Protei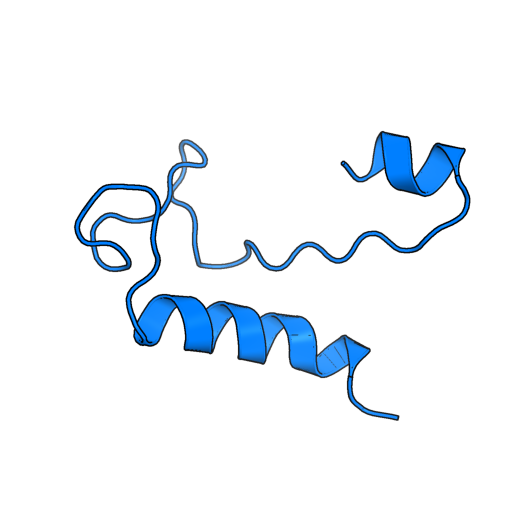n AF-A0A0R2A048-F1 (afdb_monomer_lite)

Secondary structure (DSSP, 8-state):
-HHHHHHTT-------TTTB-TTSPBPGGGBSSSSSBPHHHHHHHHHHHHHHH--

pLDDT: mean 95.76, std 5.9, range [59.81, 98.62]

Radius of gyration: 13.01 Å; chains: 1; bounding box: 28×25×30 Å

Foldseek 3Di:
DCVVCVVVVHDDQDLCVPQADPVRFGPCVQDDPRPDGDPVSVVSSVVSCVVVPDD

InterPro domains:
  IPR036514 SGNH hydrolase superfamily [G3DSA:3.40.50.1110] (1-55)

Structure (mmCIF, N/CA/C/O backbone):
data_AF-A0A0R2A048-F1
#
_entry.id   AF-A0A0R2A048-F1
#
loop_
_atom_site.group_PDB
_atom_site.id
_atom_site.type_symbol
_atom_site.label_atom_id
_atom_site.label_alt_id
_atom_site.label_comp_id
_atom_site.label_asym_id
_atom_site.label_entity_id
_atom_site.label_seq_id
_atom_site.pdbx_PDB_ins_code
_atom_site.Cartn_x
_atom_site.Cartn_y
_atom_site.Cartn_z
_atom_site.occupancy
_atom_site.B_iso_or_equiv
_atom_site.auth_seq_id
_atom_site.auth_comp_id
_atom_site.auth_asym_id
_atom_site.auth_atom_id
_atom_site.pdbx_PDB_model_num
ATOM 1 N N . MET A 1 1 ? -4.885 12.800 5.765 1.00 88.44 1 MET A N 1
ATOM 2 C CA . MET A 1 1 ? -5.846 11.720 6.079 1.00 88.44 1 MET A CA 1
ATOM 3 C C . MET A 1 1 ? -6.084 11.545 7.576 1.00 88.44 1 MET A C 1
ATOM 5 O O . MET A 1 1 ? -7.224 11.716 7.980 1.00 88.44 1 MET A O 1
ATOM 9 N N . ALA A 1 2 ? -5.057 11.347 8.415 1.00 94.38 2 ALA A N 1
ATOM 10 C CA . ALA A 1 2 ? -5.230 11.207 9.874 1.00 94.38 2 ALA A CA 1
ATOM 11 C C . ALA A 1 2 ? -6.093 12.308 10.535 1.00 94.38 2 ALA A C 1
ATOM 13 O O . ALA A 1 2 ? -7.027 11.999 11.266 1.00 94.38 2 ALA A O 1
ATOM 14 N N . LYS A 1 3 ? -5.854 13.591 10.213 1.00 97.62 3 LYS A N 1
ATOM 15 C CA . LYS A 1 3 ? -6.667 14.718 10.724 1.00 97.62 3 LYS A CA 1
ATOM 16 C C . LYS A 1 3 ? -8.152 14.623 10.337 1.00 97.62 3 LYS A C 1
ATOM 18 O O . LYS A 1 3 ? -9.015 14.971 11.134 1.00 97.62 3 LYS A O 1
ATOM 23 N N . LEU A 1 4 ? -8.450 14.159 9.120 1.00 97.62 4 LEU A N 1
ATOM 24 C CA . LEU A 1 4 ? -9.823 14.017 8.628 1.00 97.62 4 LEU A CA 1
ATOM 25 C C . LEU A 1 4 ? -10.527 12.841 9.311 1.00 97.62 4 LEU A C 1
ATOM 27 O O . LEU A 1 4 ? -11.650 12.987 9.772 1.00 97.62 4 LEU A O 1
ATOM 31 N N . ALA A 1 5 ? -9.845 11.705 9.436 1.00 97.94 5 ALA A N 1
ATOM 32 C CA . ALA A 1 5 ? -10.375 10.545 10.142 1.00 97.94 5 ALA A CA 1
ATOM 33 C C . ALA A 1 5 ? -10.671 10.862 11.618 1.00 97.94 5 ALA A C 1
ATOM 35 O O . ALA A 1 5 ? -11.759 10.560 12.101 1.00 97.94 5 ALA A O 1
ATOM 36 N N . ALA A 1 6 ? -9.771 11.593 12.288 1.00 97.31 6 ALA A N 1
ATOM 37 C CA . ALA A 1 6 ? -9.986 12.080 13.650 1.00 97.31 6 ALA A CA 1
ATOM 38 C C . ALA A 1 6 ? -11.225 12.987 13.762 1.00 97.31 6 ALA A C 1
ATOM 40 O O . ALA A 1 6 ? -12.031 12.804 14.672 1.00 97.31 6 ALA A O 1
ATOM 41 N N . LYS A 1 7 ? -11.429 13.913 12.811 1.00 98.25 7 LYS A N 1
ATOM 42 C CA . LYS A 1 7 ? -12.634 14.764 12.753 1.00 98.25 7 LYS A CA 1
ATOM 43 C C . LYS A 1 7 ? -13.924 13.939 12.692 1.00 98.25 7 LYS A C 1
ATOM 45 O O . LYS A 1 7 ? -14.927 14.342 13.270 1.00 98.25 7 LYS A O 1
ATOM 50 N N . HIS A 1 8 ? -13.898 12.811 11.989 1.00 98.00 8 HIS A N 1
ATOM 51 C CA . HIS A 1 8 ? -15.057 11.937 11.806 1.00 98.00 8 HIS A CA 1
ATOM 52 C C . HIS A 1 8 ? -15.108 10.764 12.793 1.00 98.00 8 HIS A C 1
ATOM 54 O O . HIS A 1 8 ? -15.990 9.924 12.663 1.00 98.00 8 HIS A O 1
ATOM 60 N N . GLN A 1 9 ? -14.199 10.712 13.775 1.00 97.31 9 GLN A N 1
ATOM 61 C CA . GLN A 1 9 ? -14.118 9.638 14.773 1.00 97.31 9 GLN A CA 1
ATOM 62 C C . GLN A 1 9 ? -14.029 8.234 14.153 1.00 97.31 9 GLN A C 1
ATOM 64 O O . GLN A 1 9 ? -14.536 7.260 14.706 1.00 97.31 9 GLN A O 1
ATOM 69 N N . VAL A 1 10 ? -13.362 8.124 13.003 1.00 96.50 10 VAL A N 1
ATOM 70 C CA . VAL A 1 10 ? -13.104 6.845 12.334 1.00 96.50 10 VAL A CA 1
ATOM 71 C C . VAL A 1 10 ? -11.612 6.511 12.374 1.00 96.50 10 VAL A C 1
ATOM 73 O O . VAL A 1 10 ? -10.780 7.425 12.366 1.00 96.50 10 VAL A O 1
ATOM 76 N N . PRO A 1 11 ? -11.233 5.221 12.396 1.00 94.19 11 PRO A N 1
ATOM 77 C CA . PRO A 1 11 ? -9.831 4.832 12.322 1.00 94.19 11 PRO A CA 1
ATOM 78 C C . PRO A 1 11 ? -9.197 5.232 10.984 1.00 94.19 11 PRO A C 1
ATOM 80 O O . PRO A 1 11 ? -9.783 5.046 9.919 1.00 94.19 11 PRO A O 1
ATOM 83 N N . PHE A 1 12 ? -7.962 5.734 11.031 1.00 96.50 12 PHE A N 1
ATOM 84 C CA . PHE A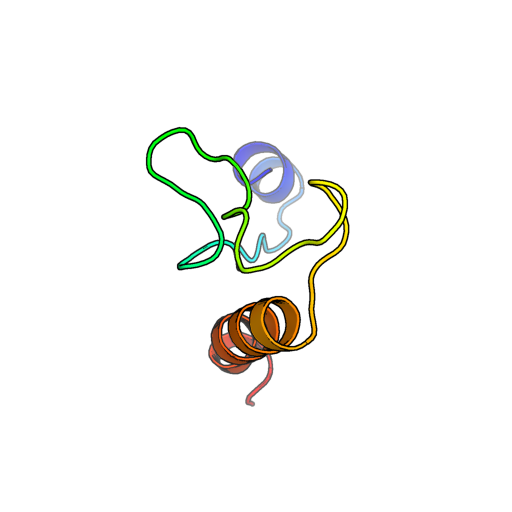 1 12 ? -7.094 5.845 9.859 1.00 96.50 12 PHE A CA 1
ATOM 85 C C . PHE A 1 12 ? -5.960 4.838 9.989 1.00 96.50 12 PHE A C 1
ATOM 87 O O . PHE A 1 12 ? -5.182 4.902 10.940 1.00 96.50 12 PHE A O 1
ATOM 94 N N . ILE A 1 13 ? -5.858 3.939 9.016 1.00 96.50 13 ILE A N 1
ATOM 95 C CA . ILE A 1 13 ? -4.802 2.934 8.954 1.00 96.50 13 ILE A CA 1
ATOM 96 C C . ILE A 1 13 ? -3.806 3.377 7.882 1.00 96.50 13 ILE A C 1
ATOM 98 O O . ILE A 1 13 ? -4.143 3.459 6.702 1.00 96.50 13 ILE A O 1
ATOM 102 N N . ASN A 1 14 ? -2.583 3.703 8.302 1.00 96.06 14 ASN A N 1
ATOM 103 C CA . ASN A 1 14 ? -1.503 4.059 7.389 1.00 96.06 14 ASN A CA 1
ATOM 104 C C . ASN A 1 14 ? -0.649 2.828 7.080 1.00 96.06 14 ASN A C 1
ATOM 106 O O . ASN A 1 14 ? 0.089 2.356 7.940 1.00 96.06 14 ASN A O 1
ATOM 110 N N . VAL A 1 15 ? -0.711 2.358 5.838 1.00 97.00 15 VAL A N 1
ATOM 111 C CA . VAL A 1 15 ? 0.024 1.176 5.362 1.00 97.00 15 VAL A CA 1
ATOM 112 C C . VAL A 1 15 ? 1.247 1.529 4.516 1.00 97.00 15 VAL A C 1
ATOM 114 O O . VAL A 1 15 ? 1.820 0.647 3.882 1.00 97.00 15 VAL A O 1
ATOM 117 N N . ASN A 1 16 ? 1.676 2.796 4.506 1.00 96.50 16 ASN A N 1
ATOM 118 C CA . ASN A 1 16 ? 2.765 3.256 3.638 1.00 96.50 16 ASN A CA 1
ATOM 119 C C . ASN A 1 16 ? 4.170 2.897 4.133 1.00 96.50 16 ASN A C 1
ATOM 121 O O . ASN A 1 16 ? 5.138 3.107 3.402 1.00 96.50 16 ASN A O 1
ATOM 125 N N . ALA A 1 17 ? 4.310 2.368 5.351 1.00 96.9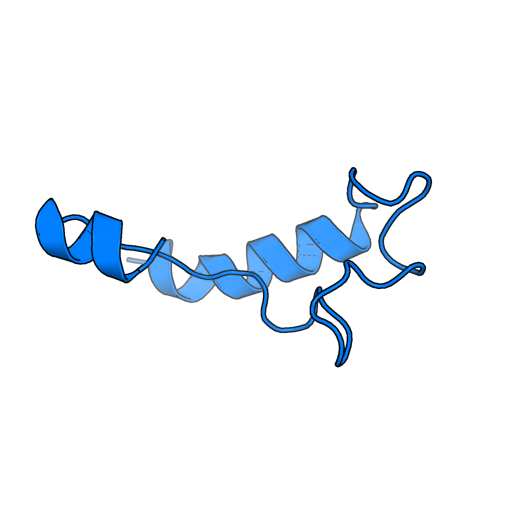4 17 ALA A N 1
ATOM 126 C CA . ALA A 1 17 ? 5.610 1.988 5.891 1.00 96.94 17 ALA A CA 1
ATOM 127 C C . ALA A 1 17 ? 6.321 1.005 4.942 1.00 96.94 17 ALA A C 1
ATOM 129 O O . ALA A 1 17 ? 5.825 -0.085 4.668 1.00 96.94 17 ALA A O 1
ATOM 130 N N . GLY A 1 18 ? 7.477 1.416 4.413 1.00 97.31 18 GLY A N 1
ATOM 131 C CA . GLY A 1 18 ? 8.268 0.629 3.464 1.00 97.31 18 GLY A CA 1
ATOM 132 C C . GLY A 1 18 ? 7.910 0.807 1.981 1.00 97.31 18 GLY A C 1
ATOM 133 O O . GLY A 1 18 ? 8.734 0.422 1.149 1.00 97.31 18 GLY A O 1
ATOM 134 N N . LEU A 1 19 ? 6.773 1.431 1.641 1.00 98.19 19 LEU A N 1
ATOM 135 C CA . LEU A 1 19 ? 6.362 1.696 0.251 1.00 98.19 19 LEU A CA 1
ATOM 136 C C . LEU A 1 19 ? 7.038 2.931 -0.341 1.00 98.19 19 LEU A C 1
ATOM 138 O O . LEU A 1 19 ? 7.392 2.924 -1.519 1.00 98.19 19 LEU A O 1
ATOM 142 N N . THR A 1 20 ? 7.202 3.977 0.468 1.00 97.31 20 THR A N 1
ATOM 143 C CA . THR A 1 20 ? 7.671 5.275 -0.015 1.00 97.31 20 THR A CA 1
ATOM 144 C C . THR A 1 20 ? 9.167 5.468 0.192 1.00 97.31 20 THR A C 1
ATOM 146 O O . THR A 1 20 ? 9.768 4.872 1.094 1.00 97.31 20 THR A O 1
ATOM 149 N N . ASP A 1 21 ? 9.782 6.293 -0.646 1.00 95.44 21 ASP A N 1
ATOM 150 C CA . ASP A 1 21 ? 11.132 6.801 -0.429 1.00 95.44 21 ASP A CA 1
ATOM 151 C C . ASP A 1 21 ? 11.145 7.991 0.558 1.00 95.44 21 ASP A C 1
ATOM 153 O O . ASP A 1 21 ? 10.151 8.289 1.227 1.00 95.44 21 ASP A O 1
ATOM 157 N N . GLN A 1 22 ? 12.297 8.654 0.674 1.00 95.94 22 GLN A N 1
ATOM 158 C CA . GLN A 1 22 ? 12.502 9.819 1.541 1.00 95.94 22 GLN A CA 1
ATOM 159 C C . GLN A 1 22 ? 11.715 11.073 1.127 1.00 95.94 22 GLN A C 1
ATOM 161 O O . GLN A 1 22 ? 11.514 11.957 1.958 1.00 95.94 22 GLN A O 1
ATOM 166 N N . ASN A 1 23 ? 11.268 11.148 -0.127 1.00 95.75 23 ASN A N 1
ATOM 167 C CA . ASN A 1 23 ? 10.454 12.244 -0.648 1.00 95.75 23 ASN A CA 1
ATOM 168 C C . ASN A 1 23 ? 8.953 11.956 -0.492 1.00 95.75 23 ASN A C 1
ATOM 170 O O . ASN A 1 23 ? 8.133 12.859 -0.640 1.00 95.75 23 ASN A O 1
ATOM 174 N N . GLY A 1 24 ? 8.594 10.719 -0.137 1.00 94.44 24 GLY A N 1
ATOM 175 C CA . GLY A 1 24 ? 7.211 10.273 -0.006 1.00 94.44 24 GLY A CA 1
ATOM 176 C C . GLY A 1 24 ? 6.654 9.631 -1.275 1.00 94.44 24 GLY A C 1
ATOM 177 O O . GLY A 1 24 ? 5.480 9.258 -1.283 1.00 94.44 24 GLY A O 1
ATOM 178 N N . ASP A 1 25 ? 7.481 9.449 -2.304 1.00 96.94 25 ASP A N 1
ATOM 179 C CA . ASP A 1 25 ? 7.074 8.842 -3.566 1.00 96.94 25 ASP A CA 1
ATOM 180 C C . ASP A 1 25 ? 7.083 7.317 -3.464 1.00 96.94 25 ASP A C 1
ATOM 182 O O . ASP A 1 25 ? 7.904 6.730 -2.752 1.00 96.94 25 ASP A O 1
ATOM 186 N N . LEU A 1 26 ? 6.175 6.651 -4.183 1.00 97.94 26 LEU A N 1
ATOM 187 C CA . LEU A 1 26 ? 6.191 5.193 -4.299 1.00 97.94 26 LEU A CA 1
ATOM 188 C C . LEU A 1 26 ? 7.525 4.753 -4.911 1.00 97.94 26 LEU A C 1
ATOM 190 O O . LEU A 1 26 ? 7.896 5.198 -5.997 1.00 97.94 26 LEU A O 1
ATOM 194 N N . LYS A 1 27 ? 8.241 3.855 -4.226 1.00 98.31 27 LYS A N 1
ATOM 195 C CA . LYS A 1 27 ? 9.542 3.365 -4.698 1.00 98.31 27 LYS A CA 1
ATOM 196 C C . LYS A 1 27 ? 9.419 2.814 -6.126 1.00 98.31 27 LYS A C 1
ATOM 198 O O . LYS A 1 27 ? 8.589 1.927 -6.338 1.00 98.31 27 LYS A O 1
ATOM 203 N N . PRO A 1 28 ? 10.297 3.212 -7.070 1.00 97.56 28 PRO A N 1
ATOM 204 C CA . PRO A 1 28 ? 10.227 2.754 -8.460 1.00 97.56 28 PRO A CA 1
ATOM 205 C C . PRO A 1 28 ? 10.238 1.228 -8.617 1.00 97.56 28 PRO A C 1
ATOM 207 O O . PRO A 1 28 ? 9.584 0.689 -9.494 1.00 97.56 28 PRO A O 1
ATOM 210 N N . ALA A 1 29 ? 10.924 0.507 -7.723 1.00 97.94 29 ALA A N 1
ATOM 211 C CA . ALA A 1 29 ? 10.972 -0.958 -7.732 1.00 97.94 29 ALA A CA 1
ATOM 212 C C . ALA A 1 29 ? 9.631 -1.644 -7.395 1.00 97.94 29 ALA A C 1
ATOM 214 O O . ALA A 1 29 ? 9.514 -2.860 -7.535 1.00 97.94 29 ALA A O 1
ATOM 215 N N . LEU A 1 30 ? 8.637 -0.897 -6.907 1.00 98.50 30 LEU A N 1
ATOM 216 C CA . LEU A 1 30 ? 7.330 -1.413 -6.502 1.00 98.50 30 LEU A CA 1
ATOM 217 C C . LEU A 1 30 ? 6.215 -1.021 -7.476 1.00 98.50 30 LEU A C 1
ATOM 219 O O . LEU A 1 30 ? 5.056 -1.270 -7.166 1.00 98.50 30 LEU A O 1
ATOM 223 N N . THR A 1 31 ? 6.525 -0.421 -8.625 1.00 98.25 31 THR A N 1
ATOM 224 C CA . THR A 1 31 ? 5.538 0.062 -9.601 1.00 98.25 31 THR A CA 1
ATOM 225 C C . THR A 1 31 ? 6.090 -0.007 -11.024 1.00 98.25 31 THR A C 1
ATOM 227 O O . THR A 1 31 ? 7.299 -0.057 -11.221 1.00 98.25 31 THR A O 1
ATOM 230 N N . PHE A 1 32 ? 5.211 -0.032 -12.024 1.00 97.00 32 PHE A N 1
ATOM 231 C CA . PHE A 1 32 ? 5.595 0.053 -13.440 1.00 97.00 32 PHE A CA 1
ATOM 232 C C . PHE A 1 32 ? 5.197 1.386 -14.092 1.00 97.00 32 PHE A C 1
ATOM 234 O O . PHE A 1 32 ? 5.646 1.678 -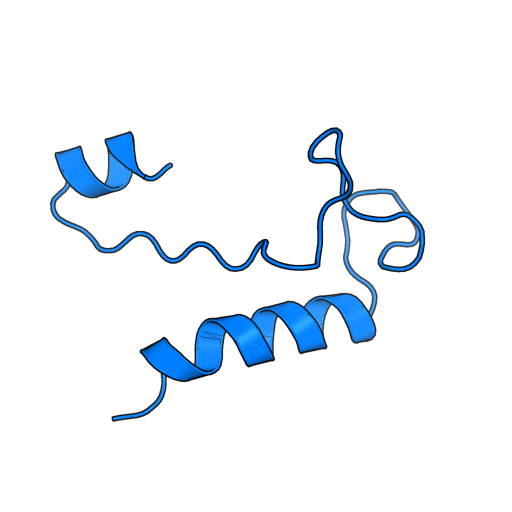15.197 1.00 97.00 32 PHE A O 1
ATOM 241 N N . ASP A 1 33 ? 4.369 2.192 -13.425 1.00 97.62 33 ASP A N 1
ATOM 242 C CA . ASP A 1 33 ? 3.818 3.448 -13.950 1.00 97.62 33 ASP A CA 1
ATOM 243 C C . ASP A 1 33 ? 3.856 4.610 -12.942 1.00 97.62 33 ASP A C 1
ATOM 245 O O . ASP A 1 33 ? 3.391 5.707 -13.241 1.00 97.62 33 ASP A O 1
ATOM 249 N N . GLY A 1 34 ? 4.410 4.386 -11.747 1.00 95.62 34 GLY A N 1
ATOM 250 C CA . GLY A 1 34 ? 4.471 5.382 -10.679 1.00 95.62 34 GLY A CA 1
ATOM 251 C C . GLY A 1 34 ? 3.234 5.417 -9.774 1.00 95.62 34 GLY A C 1
ATOM 252 O O . GLY A 1 34 ? 3.256 6.142 -8.781 1.00 95.62 34 GLY A O 1
ATOM 253 N N . ALA A 1 35 ? 2.179 4.646 -10.067 1.00 95.31 35 ALA A N 1
ATOM 254 C CA . ALA A 1 35 ? 0.917 4.680 -9.322 1.00 95.31 35 ALA A CA 1
ATOM 255 C C . ALA A 1 35 ? 0.437 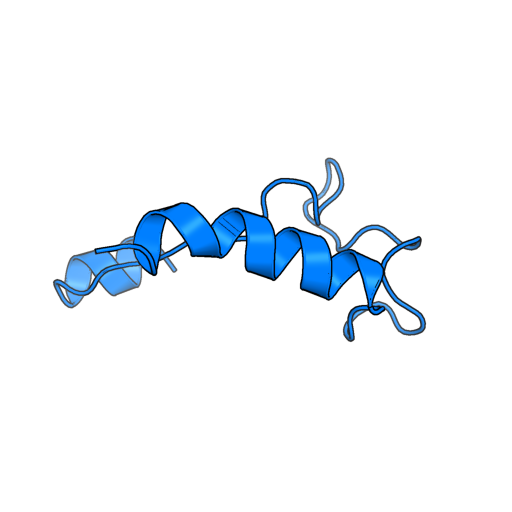3.292 -8.873 1.00 95.31 35 ALA A C 1
ATOM 257 O O . ALA A 1 35 ? 0.105 3.094 -7.700 1.00 95.31 35 ALA A O 1
ATOM 258 N N . HIS A 1 36 ? 0.402 2.318 -9.780 1.00 97.88 36 HIS A N 1
ATOM 259 C CA . HIS A 1 36 ? -0.056 0.967 -9.483 1.00 97.88 36 HIS A CA 1
ATOM 260 C C . HIS A 1 36 ? 1.089 0.127 -8.928 1.00 97.88 36 HIS A C 1
ATOM 262 O O . HIS A 1 36 ? 2.198 0.106 -9.469 1.00 97.88 36 HIS A O 1
ATOM 268 N N . MET A 1 37 ? 0.816 -0.582 -7.834 1.00 98.25 37 MET A N 1
ATOM 269 C CA . MET A 1 37 ? 1.818 -1.421 -7.194 1.00 98.25 37 MET A CA 1
ATOM 270 C C . MET A 1 37 ? 1.990 -2.753 -7.926 1.00 98.25 37 MET A C 1
ATOM 272 O O . MET A 1 37 ? 1.030 -3.381 -8.367 1.00 98.25 37 MET A O 1
ATOM 276 N N . LEU A 1 38 ? 3.229 -3.223 -7.981 1.00 98.62 38 LEU A N 1
ATOM 277 C CA . LEU A 1 38 ? 3.572 -4.604 -8.300 1.00 98.62 38 LEU A CA 1
ATOM 278 C C . LEU A 1 38 ? 3.203 -5.531 -7.123 1.00 98.62 38 LEU A C 1
ATOM 280 O O . LEU A 1 38 ? 2.995 -5.049 -6.002 1.00 98.62 38 LEU A O 1
ATOM 284 N N . PRO A 1 39 ? 3.157 -6.865 -7.320 1.00 98.56 39 PRO A N 1
ATOM 285 C CA . PRO A 1 39 ? 2.799 -7.813 -6.260 1.00 98.56 39 PRO A CA 1
ATOM 286 C C . PRO A 1 39 ? 3.589 -7.631 -4.955 1.00 98.56 39 PRO A C 1
ATOM 288 O O . PRO A 1 39 ? 3.034 -7.767 -3.867 1.00 98.56 39 PRO A O 1
ATOM 291 N N . GLN A 1 40 ? 4.868 -7.258 -5.048 1.00 98.44 40 GLN A N 1
ATOM 292 C CA . GLN A 1 40 ? 5.721 -6.980 -3.893 1.00 98.44 40 GLN A CA 1
ATOM 293 C C . GLN A 1 40 ? 5.199 -5.797 -3.058 1.00 98.44 40 GLN A C 1
ATOM 295 O O . GLN A 1 40 ? 5.220 -5.861 -1.830 1.00 98.44 40 GLN A O 1
ATOM 300 N N . GLY A 1 41 ? 4.681 -4.746 -3.704 1.00 98.19 41 GLY A N 1
ATOM 301 C CA . GLY A 1 41 ? 4.076 -3.599 -3.021 1.00 98.19 41 GLY A CA 1
ATOM 302 C C . GLY A 1 41 ? 2.788 -3.984 -2.292 1.00 98.19 41 GLY A C 1
ATOM 303 O O . GLY A 1 41 ? 2.613 -3.646 -1.122 1.00 98.19 41 GLY A O 1
ATOM 304 N N . TYR A 1 42 ? 1.933 -4.791 -2.927 1.00 98.44 42 TYR A N 1
ATOM 305 C CA . TYR A 1 42 ? 0.741 -5.331 -2.264 1.00 98.44 42 TYR A CA 1
ATOM 306 C C . TYR A 1 42 ? 1.078 -6.242 -1.075 1.00 98.44 42 TYR A C 1
ATOM 308 O O . TYR A 1 42 ? 0.370 -6.209 -0.070 1.00 98.44 42 TYR A O 1
ATOM 316 N N . GLY A 1 43 ? 2.174 -7.005 -1.142 1.00 98.38 43 GLY A N 1
ATOM 317 C CA . GLY A 1 43 ? 2.667 -7.798 -0.012 1.00 98.38 43 GLY A CA 1
ATOM 318 C C . GLY A 1 43 ? 3.015 -6.939 1.209 1.00 98.38 43 GLY A C 1
ATOM 319 O O . GLY A 1 43 ? 2.621 -7.273 2.327 1.00 98.38 43 GLY A O 1
ATOM 320 N N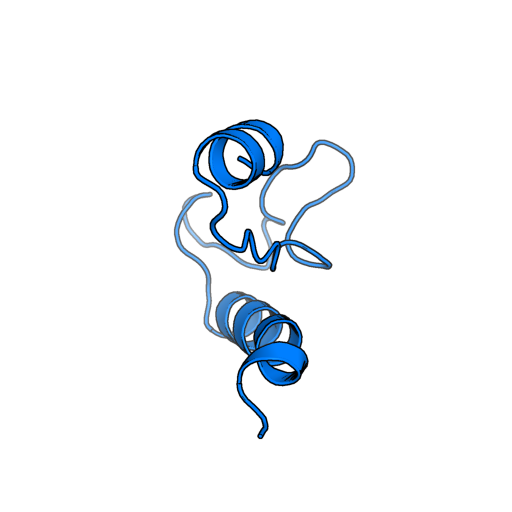 . ILE A 1 44 ? 3.675 -5.796 0.993 1.00 98.38 44 ILE A N 1
ATOM 321 C CA . ILE A 1 44 ? 3.986 -4.820 2.052 1.00 98.38 44 ILE A CA 1
ATOM 322 C C . ILE A 1 44 ? 2.697 -4.245 2.651 1.00 98.38 44 ILE A C 1
ATOM 324 O O . ILE A 1 44 ? 2.551 -4.202 3.873 1.00 98.38 44 ILE A O 1
ATOM 328 N N . VAL A 1 45 ? 1.734 -3.854 1.808 1.00 98.25 45 VAL A N 1
ATOM 329 C CA . VAL A 1 45 ? 0.423 -3.374 2.277 1.00 98.25 45 VAL A CA 1
ATOM 330 C C . VAL A 1 45 ? -0.266 -4.421 3.146 1.00 98.25 45 VAL A C 1
ATOM 332 O O . VAL A 1 45 ? -0.714 -4.093 4.243 1.00 98.25 45 VAL A O 1
ATOM 335 N N . LEU A 1 46 ? -0.319 -5.678 2.697 1.00 97.50 46 LEU A N 1
ATOM 336 C CA . LEU A 1 46 ? -0.943 -6.758 3.456 1.00 97.50 46 LEU A CA 1
ATOM 337 C C . LEU A 1 46 ? -0.255 -6.954 4.810 1.00 97.50 46 LEU A C 1
ATOM 339 O O . LEU A 1 46 ? -0.935 -6.992 5.833 1.00 97.50 46 LEU A O 1
ATOM 343 N N . GLN A 1 47 ? 1.079 -7.017 4.835 1.00 97.44 47 GLN A N 1
ATOM 344 C CA . GLN A 1 47 ? 1.851 -7.129 6.074 1.00 97.44 47 GLN A CA 1
ATOM 345 C C . GLN A 1 47 ? 1.529 -5.988 7.050 1.00 97.44 47 GLN A C 1
ATOM 347 O O . GLN A 1 47 ? 1.322 -6.245 8.237 1.00 97.44 47 GLN A O 1
ATOM 352 N N . ASN A 1 48 ? 1.429 -4.754 6.552 1.00 97.69 48 ASN A N 1
ATOM 353 C CA . ASN A 1 48 ? 1.094 -3.576 7.352 1.00 97.69 48 ASN A CA 1
ATOM 354 C C . ASN A 1 48 ? -0.374 -3.565 7.818 1.00 97.69 48 ASN A C 1
ATOM 356 O O . ASN A 1 48 ? -0.681 -2.971 8.850 1.00 97.69 48 ASN A O 1
ATOM 360 N N . LEU A 1 49 ? -1.279 -4.230 7.092 1.00 97.06 49 LEU A N 1
ATOM 361 C CA . LEU A 1 49 ? -2.680 -4.399 7.489 1.00 97.06 49 LEU A CA 1
ATOM 362 C C . LEU A 1 49 ? -2.876 -5.482 8.554 1.00 97.06 49 LEU A C 1
ATOM 364 O O . LEU A 1 49 ? -3.798 -5.364 9.361 1.00 97.06 49 LEU A O 1
ATOM 368 N N . MET A 1 50 ? -2.035 -6.522 8.589 1.00 96.25 50 MET A N 1
ATOM 369 C CA . MET A 1 50 ? -2.233 -7.684 9.470 1.00 96.25 50 MET A CA 1
ATOM 370 C C . MET A 1 50 ? -2.495 -7.350 10.950 1.00 96.25 50 MET A C 1
ATOM 372 O O . MET A 1 50 ? -3.360 -8.011 11.526 1.00 96.25 50 MET A O 1
ATOM 376 N N . PRO A 1 51 ? -1.824 -6.367 11.588 1.00 94.44 51 PRO A N 1
ATOM 377 C CA . PRO A 1 51 ? -2.101 -6.007 12.982 1.00 94.44 51 PRO A CA 1
ATOM 378 C C . PRO A 1 51 ? -3.537 -5.529 13.243 1.00 94.44 51 PRO A C 1
ATOM 380 O O . PRO A 1 51 ? -3.987 -5.575 14.380 1.00 94.44 51 PRO A O 1
ATOM 383 N N . TYR A 1 52 ? -4.247 -5.073 12.208 1.00 93.81 52 TYR A N 1
ATOM 384 C CA . TYR A 1 52 ? -5.616 -4.555 12.298 1.00 93.81 52 TYR A CA 1
ATOM 385 C C . TYR A 1 52 ? -6.679 -5.576 11.876 1.00 93.81 52 TYR A C 1
ATOM 387 O O . TYR A 1 52 ? -7.857 -5.381 12.154 1.00 93.81 52 TYR A O 1
ATOM 395 N N . LEU A 1 53 ? -6.278 -6.631 11.160 1.00 90.75 53 LEU A N 1
ATOM 396 C CA . LEU A 1 53 ? -7.184 -7.661 10.638 1.00 90.75 53 LEU A CA 1
ATOM 397 C C . LEU A 1 53 ? -7.273 -8.891 11.542 1.00 90.75 53 LEU A C 1
ATOM 399 O O . LEU A 1 53 ? -8.214 -9.672 11.425 1.00 90.75 53 LEU A O 1
ATOM 403 N N . LYS A 1 54 ? -6.279 -9.099 12.408 1.00 76.44 54 LYS A N 1
ATOM 404 C CA . LYS A 1 54 ? -6.275 -10.214 13.355 1.00 76.44 54 LYS A CA 1
ATOM 405 C C . LYS A 1 54 ? -7.106 -9.840 14.585 1.00 76.44 54 LYS A C 1
ATOM 407 O O . LYS A 1 54 ? -6.835 -8.814 15.203 1.00 76.44 54 LYS A O 1
ATOM 412 N N . ALA A 1 55 ? -8.105 -10.671 14.881 1.00 59.81 55 ALA A N 1
ATOM 413 C CA . ALA A 1 55 ? -8.892 -10.641 16.113 1.00 59.81 55 ALA A CA 1
ATOM 414 C C . ALA A 1 55 ? -8.145 -11.324 17.266 1.00 59.81 55 ALA A C 1
ATOM 416 O O . ALA A 1 55 ? -7.386 -12.283 16.978 1.00 59.81 55 ALA A O 1
#

Organism: NCBI:txid1423813

Sequence (55 aa):
MAKLAAKHQVPFINVNAGLTDQNGDLKPALTFDGAHMLPQGYGIVLQNLMPYLKA